Protein AF-A0A2D4LNE1-F1 (afdb_monomer)

Mean predicted aligned error: 12.73 Å

Sequence (100 aa):
GKSFSRFRKWDTANLDNVCDILPIGGRLRFFADQWDSSTSDAWVRDTIRFGLALEFSSTPPNFFISCPISRDPAKRNLMETAINHLLDIRAIQPVAQDQQ

pLDDT: mean 78.77, std 17.63, range [32.19, 97.88]

Secondary structure (DSSP, 8-state):
------------TTTHHHHTTS-GGGGGGGGHHHHHHH---HHHHHHHHH------SSPPPSS--PPPPPSSHHHHHHHHHHHHHHHHTTS--PPPGGG-

Structure (mmCIF, N/CA/C/O backbone):
data_AF-A0A2D4LNE1-F1
#
_entry.id   AF-A0A2D4LNE1-F1
#
loop_
_atom_site.group_PDB
_atom_site.id
_atom_site.type_symbol
_atom_site.label_atom_id
_atom_site.label_alt_id
_atom_site.label_comp_id
_atom_site.label_asym_id
_atom_site.label_entity_id
_atom_site.label_seq_id
_atom_site.pdbx_PDB_ins_code
_atom_site.Cartn_x
_atom_site.Cartn_y
_atom_site.Cartn_z
_atom_site.occupancy
_atom_site.B_iso_or_equiv
_atom_site.auth_seq_id
_atom_site.auth_comp_id
_atom_site.auth_asym_id
_atom_site.auth_atom_id
_atom_site.pdbx_PDB_model_num
ATOM 1 N N . GLY A 1 1 ? 11.240 25.567 -16.461 1.00 32.19 1 GLY A N 1
ATOM 2 C CA . GLY A 1 1 ? 9.965 24.863 -16.226 1.00 32.19 1 GLY A CA 1
ATOM 3 C C . GLY A 1 1 ? 10.116 23.433 -16.689 1.00 32.19 1 GLY A C 1
ATOM 4 O O . GLY A 1 1 ? 10.477 23.237 -17.840 1.00 32.19 1 GLY A O 1
ATOM 5 N N . LYS A 1 2 ? 9.943 22.443 -15.808 1.00 38.50 2 LYS A N 1
ATOM 6 C CA . LYS A 1 2 ? 10.038 21.030 -16.200 1.00 38.50 2 LYS A CA 1
ATOM 7 C C . LYS A 1 2 ? 8.701 20.623 -16.822 1.00 38.50 2 LYS A C 1
ATOM 9 O O . LYS A 1 2 ? 7.705 20.499 -16.120 1.00 38.50 2 LYS A O 1
ATOM 14 N N . SER A 1 3 ? 8.685 20.518 -18.148 1.00 36.88 3 SER A N 1
ATOM 15 C CA . SER A 1 3 ? 7.535 20.050 -18.918 1.00 36.88 3 SER A CA 1
ATOM 16 C C . SER A 1 3 ? 7.401 18.541 -1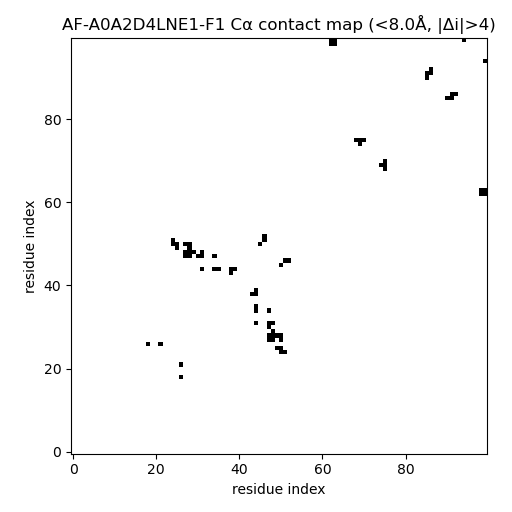8.725 1.00 36.88 3 SER A C 1
ATOM 18 O O . SER A 1 3 ? 8.254 17.780 -19.180 1.00 36.88 3 SER A O 1
ATOM 20 N N . PHE A 1 4 ? 6.361 18.107 -18.015 1.00 37.12 4 PHE A N 1
ATOM 21 C CA . PHE A 1 4 ? 5.977 16.700 -17.967 1.00 37.12 4 PHE A CA 1
ATOM 22 C C . PHE A 1 4 ? 5.291 16.353 -19.289 1.00 37.12 4 PHE A C 1
ATOM 24 O O . PHE A 1 4 ? 4.176 16.795 -19.567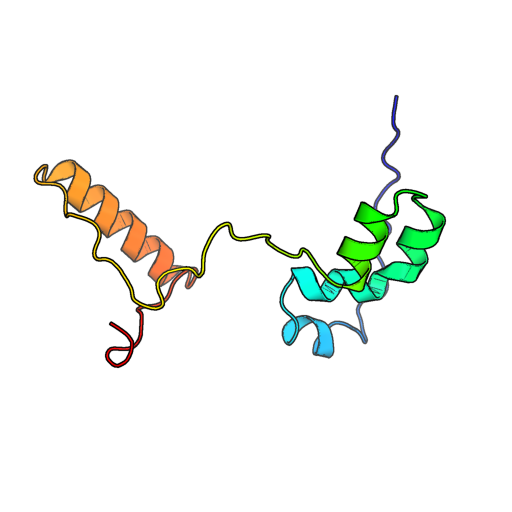 1.00 37.12 4 PHE A O 1
ATOM 31 N N . SER A 1 5 ? 5.981 15.587 -20.132 1.00 39.59 5 SER A N 1
ATOM 32 C CA . SER A 1 5 ? 5.410 15.127 -21.394 1.00 39.59 5 SER A CA 1
ATOM 33 C C . SER A 1 5 ? 4.335 14.072 -21.135 1.00 39.59 5 SER A C 1
ATOM 35 O O . SER A 1 5 ? 4.565 13.064 -20.475 1.00 39.59 5 SER A O 1
ATOM 37 N N . ARG A 1 6 ? 3.153 14.370 -21.676 1.00 42.94 6 ARG A N 1
ATOM 38 C CA . ARG A 1 6 ? 1.953 13.546 -21.864 1.00 42.94 6 ARG A CA 1
ATOM 39 C C . ARG A 1 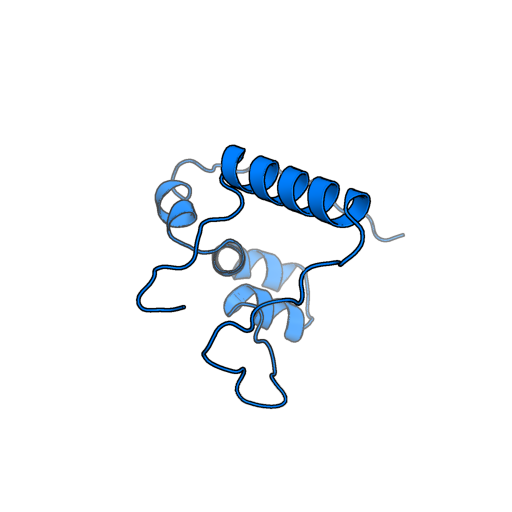6 ? 2.224 12.032 -21.835 1.00 42.94 6 ARG A C 1
ATOM 41 O O . ARG A 1 6 ? 2.857 11.500 -22.744 1.00 42.94 6 ARG A O 1
ATOM 48 N N . PHE A 1 7 ? 1.659 11.352 -20.833 1.00 42.22 7 PHE A N 1
ATOM 49 C CA . PHE A 1 7 ? 1.551 9.890 -20.779 1.00 42.22 7 PHE A CA 1
ATOM 50 C C . PHE A 1 7 ? 0.863 9.397 -22.062 1.00 42.22 7 PHE A C 1
ATOM 52 O O . PHE A 1 7 ? -0.313 9.687 -22.298 1.00 42.22 7 PHE A O 1
ATOM 59 N N . ARG A 1 8 ? 1.607 8.707 -22.933 1.00 48.66 8 ARG A N 1
ATOM 60 C CA . ARG A 1 8 ? 1.024 8.012 -24.084 1.00 48.66 8 ARG A CA 1
ATOM 61 C C . ARG A 1 8 ? 0.259 6.788 -23.572 1.00 48.66 8 ARG A C 1
ATOM 63 O O . ARG A 1 8 ? 0.706 6.099 -22.662 1.00 48.66 8 ARG A O 1
ATOM 70 N N . LYS A 1 9 ? -0.922 6.562 -24.144 1.00 42.81 9 LYS A N 1
ATOM 71 C CA . LYS A 1 9 ? -1.728 5.355 -23.944 1.00 42.81 9 LYS A CA 1
ATOM 72 C C . LYS A 1 9 ? -1.042 4.233 -24.738 1.00 42.81 9 LYS A C 1
ATOM 74 O O . LYS A 1 9 ? -0.789 4.439 -25.923 1.00 42.81 9 LYS A O 1
ATOM 79 N N . TRP A 1 10 ? -0.697 3.119 -24.095 1.00 53.38 10 TRP A N 1
ATOM 80 C CA . TRP A 1 10 ? 0.074 2.025 -24.704 1.00 53.38 10 TRP A CA 1
ATOM 81 C C . TRP A 1 10 ? -0.687 0.699 -24.664 1.00 53.38 10 TRP A C 1
ATOM 83 O O . TRP A 1 10 ? -1.544 0.511 -23.802 1.00 53.38 10 TRP A O 1
ATOM 93 N N . ASP A 1 11 ? -0.355 -0.184 -25.607 1.00 49.06 11 ASP A N 1
ATOM 94 C CA . ASP A 1 11 ? -0.977 -1.489 -25.840 1.00 49.06 11 ASP A CA 1
ATOM 95 C C . ASP A 1 11 ? -0.780 -2.446 -24.649 1.00 49.06 11 ASP A C 1
ATOM 97 O O . ASP A 1 11 ? 0.279 -3.040 -24.459 1.00 49.06 11 ASP A O 1
ATOM 101 N N . THR A 1 12 ? -1.821 -2.589 -23.828 1.00 51.34 12 THR A N 1
ATOM 102 C CA . THR A 1 12 ? -1.854 -3.370 -22.576 1.00 51.34 12 THR A CA 1
ATOM 103 C C . THR A 1 12 ? -2.055 -4.878 -22.771 1.00 51.34 12 THR A C 1
ATOM 105 O O . THR A 1 12 ? -1.804 -5.665 -21.861 1.00 51.34 12 THR A O 1
ATOM 108 N N . ALA A 1 13 ? -2.435 -5.309 -23.976 1.00 48.03 13 ALA A N 1
ATOM 109 C CA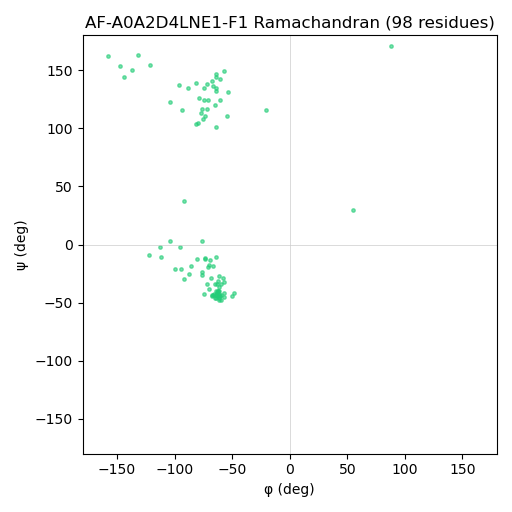 . ALA A 1 13 ? -3.141 -6.573 -24.202 1.00 48.03 13 ALA A CA 1
ATOM 110 C C . ALA A 1 13 ? -2.388 -7.878 -23.844 1.00 48.03 13 ALA A C 1
ATOM 112 O O . ALA A 1 13 ? -3.013 -8.934 -23.833 1.00 48.03 13 ALA A O 1
ATOM 113 N N . ASN A 1 14 ? -1.080 -7.842 -23.555 1.00 51.31 14 ASN A N 1
ATOM 114 C CA . ASN A 1 14 ? -0.294 -9.036 -23.190 1.00 51.31 14 ASN A CA 1
ATOM 115 C C . ASN A 1 14 ? 0.405 -8.937 -21.815 1.00 51.31 14 ASN A C 1
ATOM 117 O O . ASN A 1 14 ? 0.934 -9.922 -21.310 1.00 51.31 14 ASN A O 1
ATOM 121 N N . LEU A 1 15 ? 0.404 -7.758 -21.184 1.00 54.06 15 LEU A N 1
ATOM 122 C CA . LEU A 1 15 ? 1.010 -7.541 -19.862 1.00 54.06 15 LEU A CA 1
ATOM 123 C C . LEU A 1 15 ? -0.004 -7.678 -18.725 1.00 54.06 15 LEU A C 1
ATOM 125 O O . LEU A 1 15 ? 0.406 -7.956 -17.601 1.00 54.06 15 LEU A O 1
ATOM 129 N N . ASP A 1 16 ? -1.299 -7.537 -19.014 1.00 57.03 16 ASP A N 1
ATOM 130 C CA . ASP A 1 16 ? -2.370 -7.526 -18.011 1.00 57.03 16 ASP A CA 1
ATOM 131 C C . ASP A 1 16 ? -2.384 -8.805 -17.152 1.00 57.03 16 ASP A C 1
ATOM 133 O O . ASP A 1 16 ? -2.435 -8.729 -15.926 1.00 57.03 16 ASP A O 1
ATOM 137 N N . ASN A 1 17 ? -2.185 -9.976 -17.772 1.00 54.50 17 ASN A N 1
ATOM 138 C CA . ASN A 1 17 ? -2.210 -11.274 -17.080 1.00 54.50 17 ASN A CA 1
ATOM 139 C C . ASN A 1 17 ? -1.028 -11.491 -16.108 1.00 54.50 17 ASN A C 1
ATOM 141 O O . ASN A 1 17 ? -1.159 -12.202 -15.117 1.00 54.50 17 ASN A O 1
ATOM 145 N N . VAL A 1 18 ? 0.137 -10.886 -16.373 1.00 57.19 18 VAL A N 1
ATOM 146 C CA . VAL A 1 18 ? 1.325 -10.975 -15.494 1.00 57.19 18 VAL A CA 1
ATOM 147 C C . VAL A 1 18 ? 1.343 -9.827 -14.479 1.00 57.19 18 VAL A C 1
ATOM 149 O O . VAL A 1 18 ? 1.842 -9.985 -13.363 1.00 57.19 18 VAL A O 1
ATOM 152 N N . CYS A 1 19 ? 0.773 -8.676 -14.847 1.00 55.19 19 CYS A N 1
ATOM 153 C CA . CYS A 1 19 ? 0.628 -7.505 -13.988 1.00 55.19 19 CYS A CA 1
ATOM 154 C C . CYS A 1 19 ? -0.134 -7.850 -12.711 1.00 55.19 19 CYS A C 1
ATOM 156 O O . CYS A 1 19 ? 0.307 -7.473 -11.627 1.00 55.19 19 CYS A O 1
ATOM 158 N N . ASP A 1 20 ? -1.237 -8.588 -12.820 1.00 61.34 20 ASP A N 1
ATOM 159 C CA . ASP A 1 20 ? -2.113 -8.900 -11.684 1.00 61.34 20 ASP A CA 1
ATOM 160 C C . ASP A 1 20 ? -1.467 -9.804 -10.627 1.00 61.34 20 ASP A C 1
ATOM 162 O O . ASP A 1 20 ? -1.881 -9.788 -9.471 1.00 61.34 20 ASP A O 1
ATOM 166 N N . ILE A 1 21 ? -0.391 -10.508 -10.986 1.00 67.06 21 ILE A N 1
ATOM 167 C CA . ILE A 1 21 ? 0.364 -11.383 -10.080 1.00 67.06 21 ILE A CA 1
ATOM 168 C C . ILE A 1 21 ? 1.448 -10.601 -9.319 1.00 67.06 21 ILE A C 1
ATOM 170 O O . ILE A 1 21 ? 1.860 -10.994 -8.227 1.00 67.06 21 ILE A O 1
ATOM 174 N N . LEU A 1 22 ? 1.932 -9.486 -9.875 1.00 63.81 22 LEU A N 1
ATOM 175 C CA . LEU A 1 22 ? 3.028 -8.720 -9.286 1.00 63.81 22 LEU A CA 1
ATOM 176 C C . LEU A 1 22 ? 2.503 -7.553 -8.441 1.00 63.81 22 LEU A C 1
ATOM 178 O O . LEU A 1 22 ? 1.624 -6.809 -8.894 1.00 63.81 22 LEU A O 1
ATOM 182 N N . PRO A 1 23 ? 3.087 -7.316 -7.247 1.00 67.00 23 PRO A N 1
ATOM 183 C CA . PRO A 1 23 ? 2.775 -6.126 -6.470 1.00 67.00 23 PRO A CA 1
ATOM 184 C C . PRO A 1 23 ? 3.061 -4.880 -7.313 1.00 67.00 23 PRO A C 1
ATOM 186 O O . PRO A 1 23 ? 3.972 -4.883 -8.142 1.00 67.00 23 PRO A O 1
ATOM 189 N N . ILE A 1 24 ? 2.305 -3.801 -7.090 1.00 70.12 24 ILE A N 1
ATOM 190 C CA . ILE A 1 24 ? 2.368 -2.566 -7.897 1.00 70.12 24 ILE A CA 1
ATOM 191 C C . ILE A 1 24 ? 3.816 -2.082 -8.089 1.00 70.12 24 ILE A C 1
ATOM 193 O O . ILE A 1 24 ? 4.204 -1.732 -9.202 1.00 70.12 24 ILE A O 1
ATOM 197 N N . GLY A 1 25 ? 4.644 -2.145 -7.040 1.00 66.00 25 GLY A N 1
ATOM 198 C CA . GLY A 1 25 ? 6.064 -1.779 -7.114 1.00 66.00 25 GLY A CA 1
ATOM 199 C C . GLY A 1 25 ? 6.896 -2.665 -8.052 1.00 66.00 25 GLY A C 1
ATOM 200 O O . GLY A 1 25 ? 7.773 -2.166 -8.749 1.00 66.00 25 GLY A O 1
ATOM 201 N N . GLY A 1 26 ? 6.580 -3.958 -8.153 1.00 71.06 26 GLY A N 1
ATOM 202 C CA . GLY A 1 26 ? 7.257 -4.907 -9.042 1.00 71.06 26 GLY A CA 1
ATOM 203 C C . GLY A 1 26 ? 6.903 -4.738 -10.522 1.00 71.06 26 GLY A C 1
ATOM 204 O O . GLY A 1 26 ? 7.591 -5.294 -11.375 1.00 71.06 26 GLY A O 1
ATOM 205 N N . ARG A 1 27 ? 5.862 -3.960 -10.848 1.00 80.38 27 ARG A N 1
ATOM 206 C CA . ARG A 1 27 ? 5.476 -3.662 -12.237 1.00 80.38 27 ARG A CA 1
ATOM 207 C C . ARG A 1 27 ? 6.409 -2.637 -12.890 1.00 80.38 27 ARG A C 1
ATOM 209 O O . ARG A 1 27 ? 6.544 -2.635 -14.110 1.00 80.38 27 ARG A O 1
ATOM 216 N N . LEU A 1 28 ? 7.095 -1.802 -12.101 1.00 80.44 28 LEU A N 1
ATOM 217 C CA . LEU A 1 28 ? 7.997 -0.764 -12.618 1.00 80.44 28 LEU A CA 1
ATOM 218 C C . LEU A 1 28 ? 9.175 -1.342 -13.409 1.00 80.44 28 LEU A C 1
ATOM 220 O O . LEU A 1 28 ? 9.583 -0.749 -14.406 1.00 80.44 28 LEU A O 1
ATOM 224 N N . ARG A 1 29 ? 9.650 -2.539 -13.046 1.00 83.56 29 ARG A N 1
ATOM 225 C CA . ARG A 1 29 ? 10.785 -3.194 -13.714 1.00 83.56 29 ARG A CA 1
ATOM 226 C C . ARG A 1 29 ? 10.573 -3.424 -15.210 1.00 83.56 29 ARG A C 1
ATOM 228 O O . ARG A 1 29 ? 11.538 -3.400 -15.961 1.00 83.56 29 ARG A O 1
ATOM 235 N N . PHE A 1 30 ? 9.325 -3.593 -15.660 1.00 84.00 30 PHE A N 1
ATOM 236 C CA . PHE A 1 30 ? 9.008 -3.769 -17.084 1.00 84.00 30 PHE A CA 1
ATOM 237 C C . PHE A 1 30 ? 9.227 -2.500 -17.913 1.00 84.00 30 PHE A C 1
ATOM 239 O O . PHE A 1 30 ? 9.250 -2.558 -19.137 1.00 84.00 30 PHE A O 1
ATOM 246 N N . PHE A 1 31 ? 9.402 -1.357 -17.252 1.00 82.19 31 PHE A N 1
ATOM 247 C CA . PHE A 1 31 ? 9.669 -0.077 -17.890 1.00 82.19 31 PHE A CA 1
ATOM 248 C C . PHE A 1 31 ? 11.139 0.341 -17.760 1.00 82.19 31 PHE A C 1
ATOM 250 O O . PHE A 1 31 ? 11.479 1.432 -18.211 1.00 82.19 31 PHE A O 1
ATOM 257 N N . ALA A 1 32 ? 12.012 -0.490 -17.172 1.00 86.38 32 ALA A N 1
ATOM 258 C CA . ALA A 1 32 ? 13.402 -0.133 -16.877 1.00 86.38 32 ALA A CA 1
ATOM 259 C C . ALA A 1 32 ? 14.144 0.473 -18.081 1.00 86.38 32 ALA A C 1
ATOM 261 O O . ALA A 1 32 ? 14.758 1.528 -17.938 1.00 86.38 32 ALA A O 1
ATOM 262 N N . ASP A 1 33 ? 13.988 -0.110 -19.271 1.00 88.44 33 ASP A N 1
ATOM 263 C CA . ASP A 1 33 ? 14.630 0.371 -20.502 1.00 88.44 33 ASP A CA 1
ATOM 264 C C . ASP A 1 33 ? 14.196 1.800 -20.882 1.00 88.44 33 ASP A C 1
ATOM 266 O O . ASP A 1 33 ? 14.991 2.615 -21.353 1.00 88.44 33 ASP A O 1
ATOM 270 N N . GLN A 1 34 ? 12.927 2.147 -20.645 1.00 87.19 34 GLN A N 1
ATOM 271 C CA . GLN A 1 34 ? 12.407 3.491 -20.919 1.00 87.19 34 GLN A CA 1
ATOM 272 C C . GLN A 1 34 ? 12.993 4.506 -19.931 1.00 87.19 34 GLN A C 1
ATOM 274 O O . GLN A 1 34 ? 13.345 5.629 -20.308 1.00 87.19 34 GLN A O 1
ATOM 279 N N . TRP A 1 35 ? 13.147 4.096 -18.672 1.00 87.69 35 TRP A N 1
ATOM 280 C CA . TRP A 1 35 ? 13.726 4.926 -17.620 1.00 87.69 35 TRP A CA 1
ATOM 281 C C . TRP A 1 35 ? 15.235 5.120 -17.784 1.00 87.69 35 TRP A C 1
ATOM 283 O O . TRP A 1 35 ? 15.709 6.228 -17.546 1.00 87.69 35 TRP A O 1
ATOM 293 N N . ASP A 1 36 ? 15.966 4.125 -18.292 1.00 87.56 36 ASP A N 1
ATOM 294 C CA . ASP A 1 36 ? 17.397 4.240 -18.609 1.00 87.56 36 ASP A CA 1
ATOM 295 C C . ASP A 1 36 ? 17.699 5.384 -19.588 1.00 87.56 36 ASP A C 1
ATOM 297 O O . ASP A 1 36 ? 18.750 6.017 -19.504 1.00 87.56 36 ASP A O 1
ATOM 301 N N . SER A 1 37 ? 16.767 5.667 -20.503 1.00 89.62 37 SER A N 1
ATOM 302 C CA . SER A 1 37 ? 16.878 6.781 -21.455 1.00 89.62 37 SER A CA 1
ATOM 303 C C . SER A 1 37 ? 16.371 8.126 -20.917 1.00 89.62 37 SER A C 1
ATOM 305 O O . SER A 1 37 ? 16.710 9.175 -21.463 1.00 89.62 37 SER A O 1
ATOM 307 N N . SER A 1 38 ? 15.558 8.111 -19.855 1.00 87.81 38 SER A N 1
ATOM 308 C CA . SER A 1 38 ? 14.862 9.298 -19.334 1.00 87.81 38 SER A CA 1
ATOM 309 C C . SER A 1 38 ? 15.558 9.928 -18.124 1.00 87.81 38 SER A C 1
ATOM 311 O O . SER A 1 38 ? 15.322 11.098 -17.822 1.00 87.81 38 SER A O 1
ATOM 313 N N . THR A 1 39 ? 16.402 9.172 -17.418 1.00 89.56 39 THR A N 1
ATOM 314 C CA . THR A 1 39 ? 17.165 9.658 -16.265 1.00 89.56 39 THR A CA 1
ATOM 315 C C . THR A 1 39 ? 18.555 9.033 -16.201 1.00 89.56 39 THR A C 1
ATOM 317 O O . THR A 1 39 ? 18.745 7.858 -16.499 1.00 89.56 39 THR A O 1
ATOM 320 N N . SER A 1 40 ? 19.534 9.821 -15.762 1.00 91.12 40 SER A N 1
ATOM 321 C CA . SER A 1 40 ? 20.887 9.354 -15.451 1.00 91.12 40 SER A CA 1
ATOM 322 C C . SER A 1 40 ? 21.083 9.042 -13.963 1.00 91.12 40 SER A C 1
ATOM 324 O O . SER A 1 40 ? 22.174 8.642 -13.568 1.00 91.12 40 SER A O 1
ATOM 326 N N . ASP A 1 41 ? 20.061 9.261 -13.131 1.00 92.69 41 ASP A N 1
ATOM 327 C CA . ASP A 1 41 ? 20.121 9.022 -11.688 1.00 92.69 41 ASP A CA 1
ATOM 328 C C . ASP A 1 41 ? 20.130 7.514 -11.390 1.00 92.69 41 ASP A C 1
ATOM 330 O O . ASP A 1 41 ? 19.173 6.800 -11.703 1.00 92.69 41 ASP A O 1
ATOM 334 N N . ALA A 1 42 ? 21.221 7.035 -10.788 1.00 89.19 42 ALA A N 1
ATOM 335 C CA . ALA A 1 42 ? 21.401 5.628 -10.453 1.00 89.19 42 ALA A CA 1
ATOM 336 C C . ALA A 1 42 ? 20.343 5.128 -9.457 1.00 89.19 42 ALA A C 1
ATOM 338 O O . ALA A 1 42 ? 19.792 4.051 -9.661 1.00 89.19 42 ALA A O 1
ATOM 339 N N . TRP A 1 43 ? 19.977 5.935 -8.453 1.00 88.00 43 TRP A N 1
ATOM 340 C CA . TRP A 1 43 ? 18.993 5.543 -7.441 1.00 88.00 43 TRP A CA 1
ATOM 341 C C . TRP A 1 43 ? 17.615 5.302 -8.061 1.00 88.00 43 TRP A C 1
ATOM 343 O O . TRP A 1 43 ? 16.938 4.323 -7.738 1.00 88.00 43 TRP A O 1
ATOM 353 N N . VAL A 1 44 ? 17.212 6.162 -9.002 1.00 87.81 44 VAL A N 1
ATOM 354 C CA . VAL A 1 44 ? 15.943 5.996 -9.723 1.00 87.81 44 VAL A CA 1
ATOM 355 C C . VAL A 1 44 ? 15.974 4.723 -10.566 1.00 87.81 44 VAL A C 1
ATOM 357 O O . VAL A 1 44 ? 15.030 3.938 -10.522 1.00 87.81 44 VAL A O 1
ATOM 360 N N . ARG A 1 45 ? 17.057 4.484 -11.313 1.00 89.06 45 ARG A N 1
ATOM 361 C CA . ARG A 1 45 ? 17.189 3.299 -12.178 1.00 89.06 45 ARG A CA 1
ATOM 362 C C . ARG A 1 45 ? 17.184 2.001 -11.375 1.00 89.06 45 ARG A C 1
ATOM 364 O O . ARG A 1 45 ? 16.488 1.060 -11.757 1.00 89.06 45 ARG A O 1
ATOM 371 N N . ASP A 1 46 ? 17.893 1.975 -10.252 1.00 88.31 46 ASP A N 1
ATOM 372 C CA . ASP A 1 46 ? 17.938 0.820 -9.356 1.00 88.31 46 ASP A CA 1
ATOM 373 C C . ASP A 1 46 ? 16.567 0.563 -8.724 1.00 88.31 46 ASP A C 1
ATOM 375 O O . ASP A 1 46 ? 16.086 -0.568 -8.740 1.00 88.31 46 ASP A O 1
ATOM 379 N N . THR A 1 47 ? 15.868 1.613 -8.288 1.00 87.44 47 THR A N 1
ATOM 380 C CA . THR A 1 47 ? 14.506 1.494 -7.742 1.00 87.44 47 THR A CA 1
ATOM 381 C C . THR A 1 47 ? 13.514 0.962 -8.779 1.00 87.44 47 THR A C 1
ATOM 383 O O . THR A 1 47 ? 12.662 0.137 -8.456 1.00 87.44 47 THR A O 1
ATOM 386 N N . ILE A 1 48 ? 13.609 1.395 -10.040 1.00 87.88 48 ILE A N 1
ATOM 387 C CA . ILE A 1 48 ? 12.741 0.896 -11.116 1.00 87.88 48 ILE A CA 1
ATOM 388 C C . ILE A 1 48 ? 13.030 -0.580 -11.412 1.00 87.88 48 ILE A C 1
ATOM 390 O O . ILE A 1 48 ? 12.096 -1.362 -11.579 1.00 87.88 48 ILE A O 1
ATOM 394 N N . ARG A 1 49 ? 14.307 -0.974 -11.473 1.00 86.50 49 ARG A N 1
ATOM 395 C CA . ARG A 1 49 ? 14.729 -2.338 -11.832 1.00 86.50 49 ARG A CA 1
ATOM 396 C C . ARG A 1 49 ? 14.483 -3.351 -10.719 1.00 86.50 49 ARG A C 1
ATOM 398 O O . ARG A 1 49 ? 14.029 -4.461 -10.995 1.00 86.50 49 ARG A O 1
ATOM 405 N N . PHE A 1 50 ? 14.791 -2.973 -9.485 1.00 83.81 50 PHE A N 1
ATOM 406 C CA . PHE A 1 50 ? 14.853 -3.887 -8.345 1.00 83.81 50 PHE A CA 1
ATOM 407 C C . PHE A 1 50 ? 13.743 -3.648 -7.315 1.00 83.81 50 PHE A C 1
ATOM 409 O O . PHE A 1 50 ? 13.512 -4.501 -6.461 1.00 83.81 50 PHE A O 1
ATOM 416 N N . GLY A 1 51 ? 13.005 -2.543 -7.429 1.00 81.56 51 GLY A N 1
ATOM 417 C CA . GLY A 1 51 ? 12.025 -2.109 -6.439 1.00 81.56 51 GLY A CA 1
ATOM 418 C C . GLY A 1 51 ? 12.645 -1.229 -5.351 1.00 81.56 51 GLY A C 1
ATOM 419 O O . GLY A 1 51 ? 13.860 -1.065 -5.262 1.00 81.56 51 GLY A O 1
ATOM 420 N N . LEU A 1 52 ? 11.787 -0.639 -4.514 1.00 82.44 52 LEU A N 1
ATOM 421 C CA . LEU A 1 52 ? 12.223 0.163 -3.372 1.00 82.44 52 LEU A CA 1
ATOM 422 C C . LEU A 1 52 ? 12.683 -0.761 -2.238 1.00 82.44 52 LEU A C 1
ATOM 424 O O . LEU A 1 52 ? 11.864 -1.457 -1.637 1.00 82.44 52 LEU A O 1
ATOM 428 N N . ALA A 1 53 ? 13.976 -0.730 -1.926 1.00 76.62 53 ALA A N 1
ATOM 429 C CA . ALA A 1 53 ? 14.501 -1.329 -0.708 1.00 76.62 53 ALA A CA 1
ATOM 430 C C . ALA A 1 53 ? 14.227 -0.394 0.480 1.00 76.62 53 ALA A C 1
ATOM 432 O O . ALA A 1 53 ? 14.562 0.791 0.441 1.00 76.62 53 ALA A O 1
ATOM 433 N N . LEU A 1 54 ? 13.587 -0.921 1.526 1.00 80.38 54 LEU A N 1
ATOM 434 C CA . LEU A 1 54 ? 13.412 -0.216 2.792 1.00 80.38 54 LEU A CA 1
ATOM 435 C C . LEU A 1 54 ? 14.551 -0.608 3.734 1.00 80.38 54 LEU A C 1
ATOM 437 O O . LEU A 1 54 ? 14.653 -1.762 4.142 1.00 80.38 54 LEU A O 1
ATOM 441 N N . GLU A 1 55 ? 15.385 0.365 4.085 1.00 83.00 55 GLU A N 1
ATOM 442 C CA . GLU A 1 55 ? 16.437 0.208 5.089 1.00 83.00 55 GLU A CA 1
ATOM 443 C C . GLU A 1 55 ? 15.813 0.320 6.488 1.00 83.00 55 GLU A C 1
ATOM 445 O O . GLU A 1 55 ? 15.451 1.410 6.938 1.00 83.00 55 GLU A O 1
ATOM 450 N N . PHE A 1 56 ? 15.649 -0.810 7.178 1.00 83.50 56 PHE A N 1
ATOM 451 C CA . PHE A 1 56 ? 15.173 -0.821 8.561 1.00 83.50 56 PHE A CA 1
ATOM 452 C C . PHE A 1 56 ? 16.351 -0.689 9.533 1.00 83.50 56 PHE A C 1
ATOM 454 O O . PHE A 1 56 ? 17.354 -1.386 9.406 1.00 83.50 56 PHE A O 1
ATOM 461 N N . SER A 1 57 ? 16.218 0.165 10.552 1.00 89.88 57 SER A N 1
ATOM 462 C CA . SER A 1 57 ? 17.228 0.305 11.615 1.00 89.88 57 SER A CA 1
ATOM 463 C C . SER A 1 57 ? 17.304 -0.911 12.548 1.00 89.88 57 SER A C 1
ATOM 465 O O . SER A 1 57 ? 18.284 -1.081 13.272 1.00 89.88 57 SER A O 1
ATOM 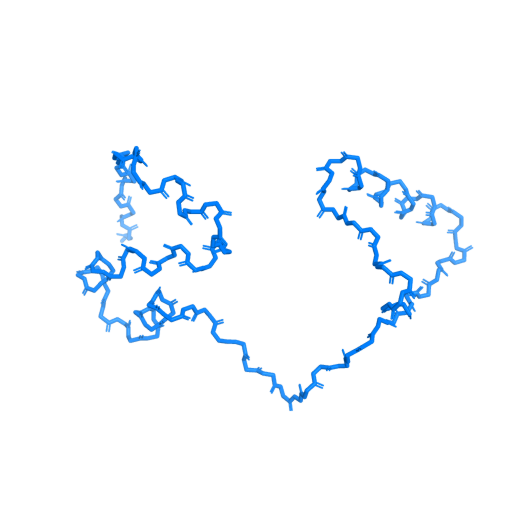467 N N . SER A 1 58 ? 16.272 -1.754 12.542 1.00 90.56 58 SER A N 1
ATOM 468 C CA . SER A 1 58 ? 16.202 -3.026 13.253 1.00 90.56 58 SER A CA 1
ATOM 469 C C . SER A 1 58 ? 15.164 -3.939 12.600 1.00 90.56 58 SER A C 1
ATOM 471 O O . SER A 1 58 ? 14.294 -3.482 11.859 1.00 90.56 58 SER A O 1
ATOM 473 N N . THR A 1 59 ? 15.230 -5.240 12.883 1.00 87.94 59 THR A N 1
ATOM 474 C CA . THR A 1 59 ? 14.202 -6.185 12.435 1.00 87.94 59 THR A CA 1
ATOM 475 C C . THR A 1 59 ? 12.844 -5.786 13.022 1.00 87.94 59 THR A C 1
ATOM 477 O O . THR A 1 59 ? 12.737 -5.680 14.250 1.00 87.94 59 THR A O 1
ATOM 480 N N . PRO A 1 60 ? 11.803 -5.567 12.196 1.00 85.19 60 PRO A N 1
ATOM 481 C CA . PRO A 1 60 ? 10.486 -5.232 12.712 1.00 85.19 60 PRO A CA 1
ATOM 482 C C . PRO A 1 60 ? 9.928 -6.401 13.542 1.00 85.19 60 PRO A C 1
ATOM 484 O O . PRO A 1 60 ? 10.200 -7.564 13.226 1.00 85.19 60 PRO A O 1
ATOM 487 N N . PRO A 1 61 ? 9.144 -6.123 14.599 1.00 86.12 61 PRO A N 1
ATOM 488 C CA . PRO A 1 61 ? 8.444 -7.165 15.337 1.00 86.12 61 PRO A CA 1
ATOM 489 C C . PRO A 1 61 ? 7.599 -8.026 14.394 1.00 86.12 61 PRO A C 1
ATOM 491 O O . PRO A 1 61 ? 6.833 -7.498 13.590 1.00 86.12 61 PRO A O 1
ATOM 494 N N . ASN A 1 62 ? 7.722 -9.348 14.5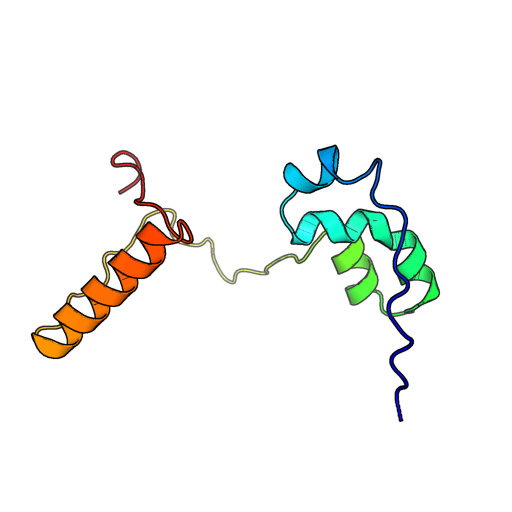10 1.00 83.44 62 ASN A N 1
ATOM 495 C CA . ASN A 1 62 ? 6.946 -10.302 13.713 1.00 83.44 62 ASN A CA 1
ATOM 496 C C . ASN A 1 62 ? 5.644 -10.722 14.422 1.00 83.44 62 ASN A C 1
ATOM 498 O O . ASN A 1 62 ? 5.277 -11.891 14.428 1.00 83.44 62 ASN A O 1
ATOM 502 N N . PHE A 1 63 ? 5.001 -9.782 15.112 1.00 83.44 63 PHE A N 1
ATOM 503 C CA . PHE A 1 63 ? 3.724 -9.989 15.792 1.00 83.44 63 PHE A CA 1
ATOM 504 C C . PHE A 1 63 ? 2.909 -8.698 15.756 1.00 83.44 63 PHE A C 1
ATOM 506 O O . PHE A 1 63 ? 3.466 -7.597 15.681 1.00 83.44 63 PHE A O 1
ATOM 513 N N . PHE A 1 64 ? 1.586 -8.822 15.822 1.00 83.19 64 PHE A N 1
ATOM 514 C CA . PHE A 1 64 ? 0.702 -7.664 15.849 1.00 83.19 64 PHE A CA 1
ATOM 515 C C . PHE A 1 64 ? 0.604 -7.090 17.262 1.00 83.19 64 PHE A C 1
ATOM 517 O O . PHE A 1 64 ? 0.504 -7.811 18.251 1.00 83.19 64 PHE A O 1
ATOM 524 N N . ILE A 1 65 ? 0.615 -5.763 17.361 1.00 81.31 65 ILE A N 1
ATOM 525 C CA . ILE A 1 65 ? 0.397 -5.055 18.622 1.00 81.31 65 ILE A CA 1
ATOM 526 C C . ILE A 1 65 ? -1.018 -4.490 18.601 1.00 81.31 65 ILE A C 1
ATOM 528 O O . ILE A 1 65 ? -1.370 -3.707 17.718 1.00 81.31 65 ILE A O 1
ATOM 532 N N . SER A 1 66 ? -1.826 -4.859 19.594 1.00 82.00 66 SER A N 1
ATOM 533 C CA . SER A 1 66 ? -3.164 -4.296 19.765 1.00 82.00 66 SER A CA 1
ATOM 534 C C . SER A 1 66 ? -3.084 -2.807 20.090 1.00 82.00 66 SER A C 1
ATOM 536 O O . SER A 1 66 ? -2.530 -2.405 21.116 1.00 82.00 66 SER A O 1
ATOM 538 N N . CYS A 1 67 ? -3.682 -1.981 19.234 1.00 78.69 67 CYS A N 1
ATOM 539 C CA . CYS A 1 67 ? -3.839 -0.560 19.512 1.00 78.69 67 CYS A CA 1
ATOM 540 C C . CYS A 1 67 ? -4.795 -0.354 20.703 1.00 78.69 67 CYS A C 1
ATOM 542 O O . CYS A 1 67 ? -5.850 -0.992 20.761 1.00 78.69 67 CYS A O 1
ATOM 544 N N . PRO A 1 68 ? -4.481 0.550 21.647 1.00 84.88 68 PRO A N 1
ATOM 545 C CA . PRO A 1 68 ? -5.374 0.842 22.760 1.00 84.88 68 PRO A CA 1
ATOM 546 C C . PRO A 1 68 ? -6.691 1.449 22.260 1.00 84.88 68 PRO A C 1
ATOM 548 O O . PRO A 1 68 ? -6.705 2.395 21.471 1.00 84.88 68 PRO A O 1
ATOM 551 N N . ILE A 1 69 ? -7.811 0.923 22.757 1.00 87.31 69 ILE A N 1
ATOM 552 C CA . ILE A 1 69 ? -9.149 1.414 22.417 1.00 87.31 69 ILE A CA 1
ATOM 553 C C . ILE A 1 69 ? -9.401 2.738 23.145 1.00 87.31 69 ILE A C 1
ATOM 555 O O . ILE A 1 69 ? -9.131 2.876 24.342 1.00 87.31 69 ILE A O 1
ATOM 559 N N . SER A 1 70 ? -9.942 3.723 22.427 1.00 90.56 70 SER A N 1
ATOM 560 C CA . SER A 1 70 ? -10.303 5.005 23.029 1.00 90.56 70 SER A CA 1
ATOM 561 C C . SER A 1 70 ? -11.406 4.833 24.077 1.00 90.56 70 SER A C 1
ATOM 563 O O . SER A 1 70 ? -12.417 4.182 23.825 1.00 90.56 70 SER A O 1
ATOM 565 N N . ARG A 1 71 ? -11.237 5.469 25.244 1.00 93.88 71 ARG A N 1
ATOM 566 C CA . ARG A 1 71 ? -12.275 5.526 26.291 1.00 93.88 71 ARG A CA 1
ATOM 567 C C . ARG A 1 71 ? -13.453 6.425 25.914 1.00 93.88 71 ARG A C 1
ATOM 569 O O . ARG A 1 71 ? -14.516 6.310 26.511 1.00 93.88 71 ARG A O 1
ATOM 576 N N . ASP A 1 72 ? -13.251 7.325 24.956 1.00 96.88 72 ASP A N 1
ATOM 577 C CA . ASP A 1 72 ? -14.281 8.217 24.434 1.00 96.88 72 ASP A CA 1
ATOM 578 C C . ASP A 1 72 ? -15.211 7.436 23.482 1.00 96.88 72 ASP A C 1
ATOM 580 O O . ASP A 1 72 ? -14.751 6.970 22.430 1.00 96.88 72 ASP A O 1
ATOM 584 N N . PRO A 1 73 ? -16.510 7.293 23.810 1.00 95.88 73 PRO A N 1
ATOM 585 C CA . PRO A 1 73 ? -17.455 6.555 22.979 1.00 95.88 73 PRO A CA 1
ATOM 586 C C . PRO A 1 73 ? -17.594 7.120 21.562 1.00 95.88 73 PRO A C 1
ATOM 588 O O . PRO 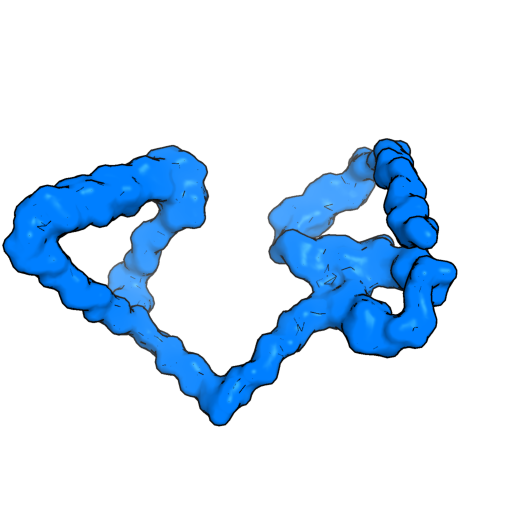A 1 73 ? -17.762 6.349 20.619 1.00 95.88 73 PRO A O 1
ATOM 591 N N . ALA A 1 74 ? -17.491 8.441 21.387 1.00 96.00 74 ALA A N 1
ATOM 592 C CA . ALA A 1 74 ? -17.620 9.065 20.074 1.00 96.00 74 ALA A CA 1
ATOM 593 C C . ALA A 1 74 ? -16.439 8.686 19.173 1.00 96.00 74 ALA A C 1
ATOM 595 O O . ALA A 1 74 ? -16.629 8.286 18.024 1.00 96.00 74 ALA A O 1
ATOM 596 N N . LYS A 1 75 ? -15.214 8.728 19.714 1.00 94.88 75 LYS A N 1
ATOM 597 C CA . LYS A 1 75 ? -14.005 8.310 18.983 1.00 94.88 75 LYS A CA 1
ATOM 598 C C . LYS A 1 75 ? -14.029 6.827 18.646 1.00 94.88 75 LYS A C 1
ATOM 600 O O . LYS A 1 75 ? -13.641 6.451 17.543 1.00 94.88 75 LYS A O 1
ATOM 605 N N . ARG A 1 76 ? -14.505 5.994 19.573 1.00 94.94 76 ARG A N 1
ATOM 606 C CA . ARG A 1 76 ? -14.648 4.555 19.342 1.00 94.94 76 ARG A CA 1
ATOM 607 C C . ARG A 1 76 ? -15.622 4.265 18.197 1.00 94.94 76 ARG A C 1
ATOM 609 O O . ARG A 1 76 ? -15.248 3.551 17.275 1.00 94.94 76 ARG A O 1
ATOM 616 N N . ASN A 1 77 ? -16.796 4.896 18.193 1.00 96.31 77 ASN A N 1
ATOM 617 C CA . ASN A 1 77 ? -17.782 4.738 17.119 1.00 96.31 77 ASN A CA 1
ATOM 618 C C . ASN A 1 77 ? -17.246 5.198 15.753 1.00 96.31 77 ASN A C 1
ATOM 620 O O . ASN A 1 77 ? -17.494 4.542 14.742 1.00 96.31 77 ASN A O 1
ATOM 624 N N . LEU A 1 78 ? -16.492 6.302 15.705 1.00 96.12 78 LEU A N 1
ATOM 625 C CA . LEU A 1 78 ? -15.849 6.761 14.468 1.00 96.12 78 LEU A CA 1
ATOM 626 C C . LEU A 1 78 ? -14.826 5.743 13.951 1.00 96.12 78 LEU A C 1
ATOM 628 O O . LEU A 1 78 ? -14.809 5.442 12.759 1.00 96.12 78 LEU A O 1
ATOM 632 N N . MET A 1 79 ? -14.002 5.194 14.845 1.00 94.62 79 MET A N 1
ATOM 633 C CA . MET A 1 79 ? -12.996 4.193 14.492 1.00 94.62 79 MET A CA 1
ATOM 634 C C . MET A 1 79 ? -13.646 2.901 13.978 1.00 94.62 79 MET A C 1
ATOM 636 O O . MET A 1 79 ? -13.260 2.409 12.923 1.00 94.62 79 MET A O 1
ATOM 640 N N . GLU A 1 80 ? -14.673 2.397 14.669 1.00 94.50 80 GLU A N 1
ATOM 641 C CA . GLU A 1 80 ? -15.452 1.224 14.246 1.00 94.50 80 GLU A CA 1
ATOM 642 C C . GLU A 1 80 ? -16.120 1.456 12.878 1.00 94.50 80 GLU A C 1
ATOM 644 O O . GLU A 1 80 ? -16.045 0.603 11.996 1.00 94.50 80 GLU A O 1
ATOM 649 N N . THR A 1 81 ? -16.700 2.640 12.653 1.00 97.12 81 THR A N 1
ATOM 650 C CA . THR A 1 81 ? -17.312 3.005 11.362 1.00 97.12 81 THR A CA 1
ATOM 651 C C . THR A 1 81 ? -16.287 3.008 10.227 1.00 97.12 81 THR A C 1
ATOM 653 O O . THR A 1 81 ? -16.553 2.468 9.153 1.00 97.12 81 THR A O 1
ATOM 656 N N . ALA A 1 82 ? -15.099 3.576 10.461 1.00 96.06 82 ALA A N 1
ATOM 657 C CA . ALA A 1 82 ? -14.025 3.593 9.473 1.00 96.06 82 ALA A CA 1
ATOM 658 C C . ALA A 1 82 ? -13.518 2.179 9.151 1.00 96.06 82 ALA A C 1
ATOM 660 O O . ALA A 1 82 ? -13.351 1.846 7.979 1.00 96.06 82 ALA A O 1
ATOM 661 N N . ILE A 1 83 ? -13.322 1.332 10.168 1.00 94.56 83 ILE A N 1
ATOM 662 C CA . ILE A 1 83 ? -12.916 -0.070 9.986 1.00 94.56 83 ILE A CA 1
ATOM 663 C C . ILE A 1 83 ? -13.958 -0.823 9.150 1.00 94.56 83 ILE A C 1
ATOM 665 O O . ILE A 1 83 ? -13.596 -1.472 8.171 1.00 94.56 83 ILE A O 1
ATOM 669 N N . ASN A 1 84 ? -15.245 -0.687 9.481 1.00 97.19 84 ASN A N 1
ATOM 670 C CA . ASN A 1 84 ? -16.328 -1.346 8.750 1.00 97.19 84 ASN A CA 1
ATOM 671 C C . ASN A 1 84 ? -16.386 -0.906 7.284 1.00 97.19 84 ASN A C 1
ATOM 673 O O . ASN A 1 84 ? -16.513 -1.748 6.401 1.00 97.19 84 ASN A 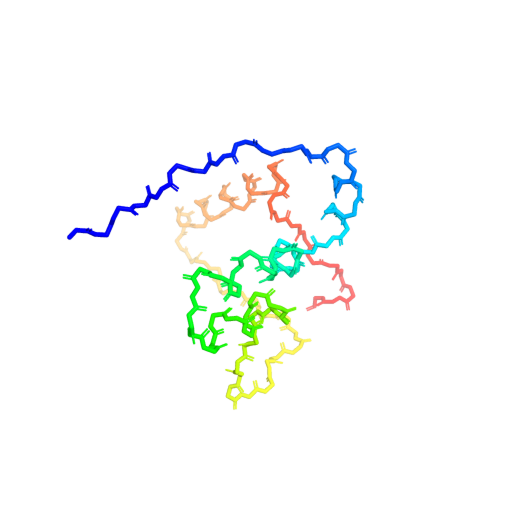O 1
ATOM 677 N N . HIS A 1 85 ? -16.230 0.392 7.012 1.00 97.88 85 HIS A N 1
ATOM 678 C CA . HIS A 1 85 ? -16.164 0.897 5.642 1.00 97.88 85 HIS A CA 1
ATOM 679 C C . HIS A 1 85 ? -14.976 0.302 4.869 1.00 97.88 85 HIS A C 1
ATOM 681 O O . HIS A 1 85 ? -15.142 -0.130 3.732 1.00 97.88 85 HIS A O 1
ATOM 687 N N . LEU A 1 86 ? -13.785 0.234 5.479 1.00 97.69 86 LEU A N 1
ATOM 688 C CA . LEU A 1 86 ? -12.594 -0.343 4.843 1.00 97.69 86 LEU A CA 1
ATOM 689 C C . LEU A 1 86 ? -12.739 -1.847 4.563 1.00 97.69 86 LEU A C 1
ATOM 691 O O . LEU A 1 86 ? -12.220 -2.330 3.555 1.00 97.69 86 LEU A O 1
ATOM 695 N N . LEU A 1 87 ? -13.441 -2.578 5.433 1.00 96.94 87 LEU A N 1
ATOM 696 C CA . LEU A 1 87 ? -13.783 -3.986 5.217 1.00 96.94 87 LEU A CA 1
ATOM 697 C C . LEU A 1 87 ? -14.778 -4.154 4.061 1.00 96.94 87 LEU A C 1
ATOM 699 O O . LEU A 1 87 ? -14.584 -5.033 3.223 1.00 96.94 87 LEU A O 1
ATOM 703 N N . ASP A 1 88 ? -15.801 -3.300 3.986 1.00 97.50 88 ASP A N 1
ATOM 704 C CA . ASP A 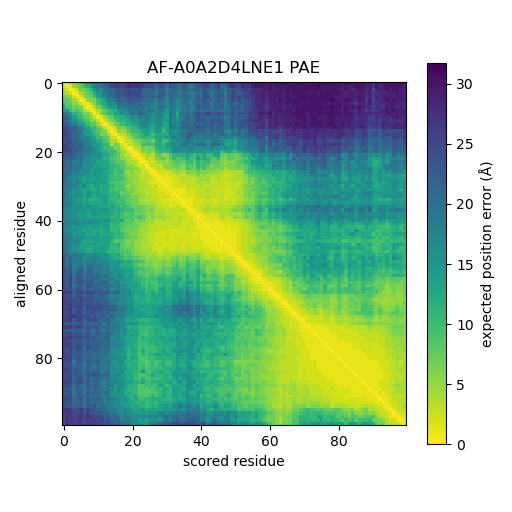1 88 ? -16.835 -3.344 2.942 1.00 97.50 88 ASP A CA 1
ATOM 705 C C . ASP A 1 88 ? -16.239 -3.138 1.542 1.00 97.50 88 ASP A C 1
ATOM 707 O O . ASP A 1 88 ? -16.452 -3.943 0.633 1.00 97.50 88 ASP A O 1
ATOM 711 N N . ILE A 1 89 ? -15.361 -2.139 1.397 1.00 96.75 89 ILE A N 1
ATOM 712 C CA . ILE A 1 89 ? -14.632 -1.901 0.141 1.00 96.75 89 ILE A CA 1
ATOM 713 C C . ILE A 1 89 ? -13.472 -2.885 -0.088 1.00 96.75 89 ILE A C 1
ATOM 715 O O . ILE A 1 89 ? -12.731 -2.742 -1.061 1.00 96.75 89 ILE A O 1
ATOM 719 N N . ARG A 1 90 ? -13.287 -3.870 0.803 1.00 93.50 90 ARG A N 1
ATOM 720 C CA . ARG A 1 90 ? -12.209 -4.874 0.775 1.00 93.50 90 ARG A CA 1
ATOM 721 C C . ARG A 1 90 ? -10.801 -4.272 0.710 1.00 93.50 90 ARG A C 1
ATOM 723 O O . ARG A 1 90 ? -9.888 -4.885 0.160 1.00 93.50 90 ARG A O 1
ATOM 730 N N . ALA A 1 91 ? -10.618 -3.082 1.278 1.00 93.50 91 ALA A N 1
ATOM 731 C CA . ALA A 1 91 ? -9.311 -2.435 1.377 1.00 93.50 91 ALA A CA 1
ATOM 732 C C . ALA A 1 91 ? -8.443 -3.055 2.481 1.00 93.50 91 ALA A C 1
ATOM 734 O O . ALA A 1 91 ? -7.218 -2.992 2.404 1.00 93.50 91 ALA A O 1
ATOM 735 N N . ILE A 1 92 ? -9.070 -3.649 3.500 1.00 93.56 92 ILE A N 1
ATOM 736 C CA . ILE A 1 92 ? -8.403 -4.384 4.581 1.00 93.56 92 ILE A CA 1
ATOM 737 C C . ILE A 1 92 ? -9.078 -5.740 4.801 1.00 93.56 92 ILE A C 1
ATOM 739 O O . ILE A 1 92 ? -10.215 -5.955 4.381 1.00 93.56 92 ILE A O 1
ATOM 743 N N . GLN A 1 93 ? -8.383 -6.647 5.487 1.00 92.06 93 GLN A N 1
ATOM 744 C CA . GLN A 1 93 ? -8.900 -7.951 5.903 1.00 92.06 93 GLN A CA 1
ATOM 745 C C . GLN A 1 93 ? -8.469 -8.247 7.347 1.00 92.06 93 GLN A C 1
ATOM 747 O O . GLN A 1 93 ? -7.410 -7.766 7.764 1.00 92.06 93 GLN A O 1
ATOM 752 N N . PRO A 1 94 ? -9.259 -9.016 8.120 1.00 89.06 94 PRO A N 1
ATOM 753 C CA . PRO A 1 94 ? -8.834 -9.485 9.432 1.00 89.06 94 PRO A CA 1
ATOM 754 C C . PRO A 1 94 ? -7.572 -10.344 9.323 1.00 89.06 94 PRO A C 1
ATOM 756 O O . PRO A 1 94 ? -7.429 -11.140 8.395 1.00 89.06 94 PRO A O 1
ATOM 759 N N . VAL A 1 95 ? -6.677 -10.197 10.295 1.00 85.25 95 VAL A N 1
ATOM 760 C CA . VAL A 1 95 ? -5.521 -11.085 10.448 1.00 85.25 95 VAL A CA 1
ATOM 761 C C . VAL A 1 95 ? -6.021 -12.478 10.847 1.00 85.25 95 VAL A C 1
ATOM 763 O O . VAL A 1 95 ? -6.975 -12.596 11.617 1.00 85.25 95 VAL A O 1
ATOM 766 N N . ALA A 1 96 ? -5.409 -13.532 10.306 1.00 84.62 96 ALA A N 1
ATOM 767 C CA . ALA A 1 96 ? -5.758 -14.906 10.653 1.00 84.62 96 ALA A CA 1
ATOM 768 C C . ALA A 1 96 ? -5.452 -15.198 12.136 1.00 84.62 96 ALA A C 1
ATOM 770 O O . ALA A 1 96 ? -4.477 -14.689 12.685 1.00 84.62 96 ALA A O 1
ATOM 771 N N . GLN A 1 97 ? -6.286 -16.011 12.793 1.00 78.44 97 GLN A N 1
ATOM 772 C CA . GLN A 1 97 ? -6.187 -16.254 14.241 1.00 78.44 97 GLN A CA 1
ATOM 773 C C . GLN A 1 97 ? -4.861 -16.889 14.675 1.00 78.44 97 GLN A C 1
ATOM 775 O O . GLN A 1 97 ? -4.439 -16.689 15.805 1.00 78.44 97 GLN A O 1
ATOM 780 N N . ASP A 1 98 ? -4.205 -17.645 13.798 1.00 80.06 98 ASP A N 1
ATOM 781 C CA . ASP A 1 98 ? -2.892 -18.249 14.033 1.00 80.06 98 ASP A CA 1
ATOM 782 C C . ASP A 1 98 ? -1.736 -17.235 13.987 1.00 80.06 98 ASP A C 1
ATOM 784 O O . ASP A 1 98 ? -0.618 -17.566 14.375 1.00 80.06 98 ASP A O 1
ATOM 788 N N . GLN A 1 99 ? -2.006 -16.014 13.516 1.00 69.62 99 GLN A N 1
ATOM 789 C CA . GLN A 1 99 ? -1.049 -14.914 13.387 1.00 69.62 99 GLN A CA 1
ATOM 790 C C . GLN A 1 99 ? -1.354 -13.741 14.340 1.00 69.62 99 GLN A C 1
ATOM 792 O O . GLN A 1 99 ? -0.618 -12.756 14.318 1.00 69.62 99 GLN A O 1
ATOM 797 N N . GLN A 1 100 ? -2.437 -13.812 15.127 1.00 64.50 100 GLN A N 1
ATOM 798 C CA . GLN A 1 100 ? -2.815 -12.813 16.142 1.00 64.50 100 GLN A CA 1
ATOM 799 C C . GLN A 1 100 ? -2.085 -13.032 17.466 1.00 64.50 100 GLN A C 1
ATOM 801 O O . GLN A 1 100 ? -1.694 -12.004 18.063 1.00 64.50 100 GLN A O 1
#

Radius of gyration: 20.72 Å; Cα contacts (8 Å, |Δi|>4): 40; chains: 1; bounding box: 39×43×52 Å

Foldseek 3Di:
DDDDDDDDDDDCPPCVVVCVVDDPQQVLLVCLVVVVVVDPDPVVSCCSNPNDDDDDPDDDDQADDDDDQDPDPVVNVVVVVVVVVCVVVPVDDDDDPVRD

Solvent-accessible surface area (backbone atoms only — not comparable to full-atom values): 6685 Å² total; per-residue (Å²): 132,90,79,80,78,79,85,76,89,70,92,53,92,81,52,57,82,59,46,78,77,41,58,78,63,63,54,41,34,83,44,33,75,63,46,62,77,73,48,88,52,62,69,61,52,47,32,29,57,74,30,82,82,81,88,67,96,58,86,75,79,96,61,68,78,85,78,85,78,63,88,48,68,68,60,38,52,52,51,53,52,51,51,52,52,34,46,73,74,61,77,49,76,84,78,54,80,94,66,97

Organism: NCBI:txid129469